Protein AF-H0EMG1-F1 (afdb_monomer_lite)

InterPro domains:
  IPR013255 Chromosome segregation protein Spc25, C-terminal [PF08234] (158-181)
  IPR045143 Kinetochore protein Spc25 [PTHR14281] (2-180)

Radius of gyration: 71.45 Å; chains: 1; bounding box: 128×55×202 Å

Sequence (183 aa):
MADTLPSINFGFDELRDRMAKFTMKFDTFIEQGRKRVLEERNQFRMNVAELKEDQRMKKKDIEIMSSKTDSHQQTLAKEAAETHEIQTMIATLSAQRDSHLSTKEDLKQKIKDTQRQIDARLAAQKAHAQYIEAQTKFNIPELDFYESTLCLTIEGAGQADRLKFTYTHIDDRDWTREARISP

Foldseek 3Di:
DDDDDPPPPVCVVVVVVVVVVVVVVVVVVVVVVVVVVVVVVVVVVVVVVVVVVVVVVVVVVVVVVVVVVVVVVVVVVVVVVVVVVVVVVVVVVVVVVVVVVVVVVVVVVVVVVVVVVVVVVVVVVVVVVVVVVVVCVPVVVVQVVCCVVQVWDWDDPPDPPWIKIWHACPDPVDRGDIDIDTD

Structure (mmCIF, N/CA/C/O backbone):
data_AF-H0EMG1-F1
#
_entry.id   AF-H0EMG1-F1
#
loop_
_atom_site.group_PDB
_atom_site.id
_atom_site.type_symbol
_atom_site.label_atom_id
_atom_site.label_alt_id
_atom_site.label_comp_id
_atom_site.label_asym_id
_atom_site.label_entity_id
_atom_site.label_seq_id
_atom_site.pdbx_PDB_ins_code
_atom_site.Cartn_x
_atom_site.Cartn_y
_atom_site.Cartn_z
_atom_site.occupancy
_atom_site.B_iso_or_equiv
_atom_site.auth_seq_id
_atom_site.auth_comp_id
_atom_site.auth_asym_id
_atom_site.auth_atom_id
_atom_site.pdbx_PDB_model_num
ATOM 1 N N . MET A 1 1 ? -73.136 -32.522 121.265 1.00 34.12 1 MET A N 1
ATOM 2 C CA . MET A 1 1 ? -72.680 -33.621 120.390 1.00 34.12 1 MET A CA 1
ATOM 3 C C . MET A 1 1 ? -72.554 -33.077 118.981 1.00 34.12 1 MET A C 1
ATOM 5 O O . MET A 1 1 ? -73.211 -32.092 118.681 1.00 34.12 1 MET A O 1
ATOM 9 N N . ALA A 1 2 ? -71.617 -33.651 118.234 1.00 45.09 2 ALA A N 1
ATOM 10 C CA . ALA A 1 2 ? -71.046 -33.189 116.976 1.00 45.09 2 ALA A CA 1
ATOM 11 C C . ALA A 1 2 ? -72.041 -32.658 115.933 1.00 45.09 2 ALA A C 1
ATOM 13 O O . ALA A 1 2 ? -73.080 -33.271 115.720 1.00 45.09 2 ALA A O 1
ATOM 14 N N . ASP A 1 3 ? -71.628 -31.612 115.213 1.00 38.09 3 ASP A N 1
ATOM 15 C CA . ASP A 1 3 ? -71.803 -31.608 113.761 1.00 38.09 3 ASP A CA 1
ATOM 16 C C . ASP A 1 3 ? -70.636 -30.853 113.106 1.00 38.09 3 ASP A C 1
ATOM 18 O O . ASP A 1 3 ? -70.567 -29.624 113.058 1.00 38.09 3 ASP A O 1
ATOM 22 N N . THR A 1 4 ? -69.620 -31.620 112.716 1.00 48.25 4 THR A N 1
ATOM 23 C CA . THR A 1 4 ? -68.489 -31.161 111.913 1.00 48.25 4 THR A CA 1
ATOM 24 C C . THR A 1 4 ? -68.979 -30.991 110.483 1.00 48.25 4 THR A C 1
ATOM 26 O O . THR A 1 4 ? -69.041 -31.962 109.728 1.00 48.25 4 THR A O 1
ATOM 29 N N . LEU A 1 5 ? -69.330 -29.758 110.116 1.00 41.72 5 LEU A N 1
ATOM 30 C CA . LEU A 1 5 ? -69.564 -29.393 108.723 1.00 41.72 5 LEU A CA 1
ATOM 31 C C . LEU A 1 5 ? -68.332 -29.786 107.884 1.00 41.72 5 LEU A C 1
ATOM 33 O O . LEU A 1 5 ? -67.211 -29.433 108.268 1.00 41.72 5 LEU A O 1
ATOM 37 N N . PRO A 1 6 ? -68.501 -30.499 106.754 1.00 46.56 6 PRO A N 1
ATOM 38 C CA . PRO A 1 6 ? -67.392 -30.824 105.871 1.00 46.56 6 PRO A CA 1
ATOM 39 C C . PRO A 1 6 ? -66.803 -29.516 105.342 1.00 46.56 6 PRO A C 1
ATOM 41 O O . PRO A 1 6 ? -67.482 -28.772 104.630 1.00 46.56 6 PRO A O 1
ATOM 44 N N . SER A 1 7 ? -65.547 -29.215 105.675 1.00 47.12 7 SER A N 1
ATOM 45 C CA . SER A 1 7 ? -64.818 -28.160 104.982 1.00 47.12 7 SER A CA 1
ATOM 46 C C . SER A 1 7 ? -64.555 -28.654 103.563 1.00 47.12 7 SER A C 1
ATOM 48 O O . SER A 1 7 ? -63.603 -29.379 103.279 1.00 47.12 7 SER A O 1
ATOM 50 N N . ILE A 1 8 ? -65.453 -28.301 102.647 1.00 50.25 8 ILE A N 1
ATOM 51 C CA . ILE A 1 8 ? -65.193 -28.439 101.221 1.00 50.25 8 ILE A CA 1
ATOM 52 C C . ILE A 1 8 ? -64.040 -27.481 100.929 1.00 50.25 8 ILE A C 1
ATOM 54 O O . ILE A 1 8 ? -64.218 -26.271 100.791 1.00 50.25 8 ILE A O 1
ATOM 58 N N . ASN A 1 9 ? -62.828 -28.027 100.914 1.00 53.72 9 ASN A N 1
ATOM 59 C CA . ASN A 1 9 ? -61.644 -27.331 100.461 1.00 53.72 9 ASN A CA 1
ATOM 60 C C . ASN A 1 9 ? -61.802 -27.144 98.950 1.00 53.72 9 ASN A C 1
ATOM 62 O O . ASN A 1 9 ? -61.473 -28.029 98.166 1.00 53.72 9 ASN A O 1
ATOM 66 N N . PHE A 1 10 ? -62.374 -26.010 98.543 1.00 54.03 10 PHE A N 1
ATOM 67 C CA . PHE A 1 10 ? -62.669 -25.690 97.144 1.00 54.03 10 PHE A CA 1
ATOM 68 C C . PHE A 1 10 ? -61.417 -25.534 96.259 1.00 54.03 10 PHE A C 1
ATOM 70 O O . PHE A 1 10 ? -61.527 -25.055 95.134 1.00 54.03 10 PHE A O 1
ATOM 77 N N . GLY A 1 11 ? -60.220 -25.889 96.742 1.00 59.44 11 GLY A N 1
ATOM 78 C CA . GLY A 1 11 ? -58.983 -25.759 95.977 1.00 59.44 11 GLY A CA 1
ATOM 79 C C . GLY A 1 11 ? -58.760 -24.329 95.483 1.00 59.44 11 GLY A C 1
ATOM 80 O O . GLY A 1 11 ? -58.097 -24.133 94.472 1.00 59.44 11 GLY A O 1
ATOM 81 N N . PHE A 1 12 ? -59.341 -23.324 96.152 1.00 61.03 12 PHE A N 1
ATOM 82 C CA . PHE A 1 12 ? -59.272 -21.923 95.731 1.00 61.03 12 PHE A CA 1
ATOM 83 C C . PHE A 1 12 ? -57.831 -21.416 95.750 1.00 61.03 12 PHE A C 1
ATOM 85 O O . PHE A 1 12 ? -57.457 -20.649 94.871 1.00 61.03 12 PHE A O 1
ATOM 92 N N . ASP A 1 13 ? -57.009 -21.899 96.685 1.00 67.19 13 ASP A N 1
ATOM 93 C CA . ASP A 1 13 ? -55.573 -21.621 96.700 1.00 67.19 13 ASP A CA 1
ATOM 94 C C . ASP A 1 13 ? -54.831 -22.326 95.558 1.00 67.19 13 ASP A C 1
ATOM 96 O O . ASP A 1 13 ? -53.983 -21.705 94.927 1.00 67.19 13 ASP A O 1
ATOM 100 N N . GLU A 1 14 ? -55.190 -23.563 95.195 1.00 72.19 14 GLU A N 1
ATOM 101 C CA . GLU A 1 14 ? -54.619 -24.230 94.013 1.00 72.19 14 GLU A CA 1
ATOM 102 C C . GLU A 1 14 ? -55.043 -23.554 92.704 1.00 72.19 14 GLU A C 1
ATOM 104 O O . GLU A 1 14 ? -54.231 -23.402 91.792 1.00 72.19 14 GLU A O 1
ATOM 109 N N . LEU A 1 15 ? -56.300 -23.119 92.593 1.00 76.44 15 LEU A N 1
ATOM 110 C CA . LEU A 1 15 ? -56.809 -22.3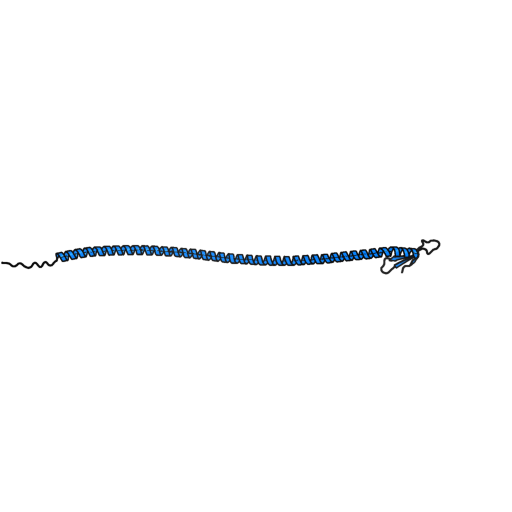86 91.437 1.00 76.44 15 LEU A CA 1
ATOM 111 C C . LEU A 1 15 ? -56.157 -21.006 91.343 1.00 76.44 15 LEU A C 1
ATOM 113 O O . LEU A 1 15 ? -55.752 -20.599 90.257 1.00 76.44 15 LEU A O 1
ATOM 117 N N . ARG A 1 16 ? -56.006 -20.306 92.469 1.00 77.94 16 ARG A N 1
ATOM 118 C CA . ARG A 1 16 ? -55.337 -19.005 92.550 1.00 77.94 16 ARG A CA 1
ATOM 119 C C . ARG A 1 16 ? -53.851 -19.117 92.228 1.00 77.94 16 ARG A C 1
ATOM 121 O O . ARG A 1 16 ? -53.342 -18.284 91.486 1.00 77.94 16 ARG A O 1
ATOM 128 N N . ASP A 1 17 ? -53.171 -20.150 92.712 1.00 80.75 17 ASP A N 1
ATOM 129 C CA . ASP A 1 17 ? -51.762 -20.409 92.411 1.00 80.75 17 ASP A CA 1
ATOM 130 C C . ASP A 1 17 ? -51.574 -20.820 90.939 1.00 80.75 17 ASP A C 1
ATOM 132 O O . ASP A 1 17 ? -50.660 -20.361 90.252 1.00 80.75 17 ASP A O 1
ATOM 136 N N . ARG A 1 18 ? -52.505 -21.605 90.383 1.00 80.88 18 ARG A N 1
ATOM 137 C CA . ARG A 1 18 ? -52.523 -21.966 88.958 1.00 80.88 18 ARG A CA 1
ATOM 138 C C . ARG A 1 18 ? -52.844 -20.759 88.064 1.00 80.88 18 ARG A C 1
ATOM 140 O O . ARG A 1 18 ? -52.227 -20.629 87.009 1.00 80.88 18 ARG A O 1
ATOM 147 N N . MET A 1 19 ? -53.719 -19.850 88.496 1.00 79.00 19 MET A N 1
ATOM 148 C CA . MET A 1 19 ? -53.985 -18.569 87.828 1.00 79.00 19 MET A CA 1
ATOM 149 C C . MET A 1 19 ? -52.784 -17.627 87.907 1.00 79.00 19 MET A C 1
ATOM 151 O O . MET A 1 19 ? -52.387 -17.095 86.882 1.00 79.00 19 MET A O 1
ATOM 155 N N . ALA A 1 20 ? -52.130 -1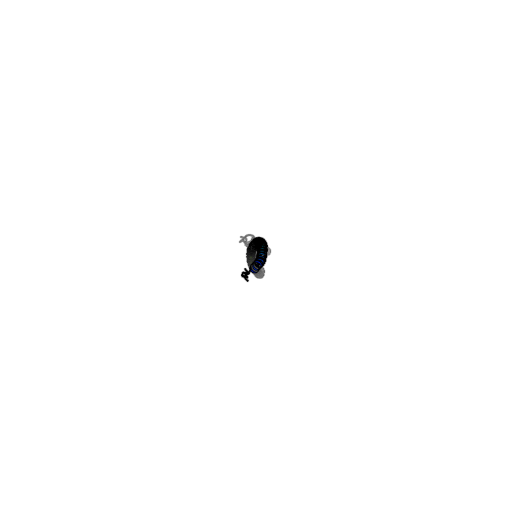7.488 89.061 1.00 82.12 20 ALA A N 1
ATOM 156 C CA . ALA A 1 20 ? -50.919 -16.676 89.194 1.00 82.12 20 ALA A CA 1
ATOM 157 C C . ALA A 1 20 ? -49.773 -17.203 88.310 1.00 82.12 20 ALA A C 1
ATOM 159 O O . ALA A 1 20 ? -49.106 -16.434 87.614 1.00 82.12 20 ALA A O 1
ATOM 160 N N . LYS A 1 21 ? -49.582 -18.529 88.267 1.00 84.50 21 LYS A N 1
ATOM 161 C CA . LYS A 1 21 ? -48.619 -19.190 87.372 1.00 84.50 21 LYS A CA 1
ATOM 162 C C . LYS A 1 21 ? -48.985 -19.024 85.898 1.00 84.50 21 LYS A C 1
ATOM 164 O O . LYS A 1 21 ? -48.085 -18.877 85.073 1.00 84.50 21 LYS A O 1
ATOM 169 N N . PHE A 1 22 ? -50.273 -19.060 85.556 1.00 86.38 22 PHE A N 1
ATOM 170 C CA . PHE A 1 22 ? -50.742 -18.807 84.197 1.00 86.38 22 PHE A CA 1
ATOM 171 C C . PHE A 1 22 ? -50.497 -17.354 83.792 1.00 86.38 22 PHE A C 1
ATOM 173 O O . PHE A 1 22 ? -49.895 -17.141 82.748 1.00 86.38 22 PHE A O 1
ATOM 180 N N . THR A 1 23 ? -50.857 -16.379 84.630 1.00 85.31 23 THR A N 1
ATOM 181 C CA . THR A 1 23 ? -50.623 -14.952 84.374 1.00 85.31 23 THR A CA 1
ATOM 182 C C . THR A 1 23 ? -49.139 -14.662 84.180 1.00 85.31 23 THR A C 1
ATOM 184 O O . THR A 1 23 ? -48.778 -14.094 83.160 1.00 85.31 23 THR A O 1
ATOM 187 N N . MET A 1 24 ? -48.251 -15.167 85.048 1.00 88.25 24 MET A N 1
ATOM 188 C CA . MET A 1 24 ? -46.802 -15.010 84.847 1.00 88.25 24 MET A CA 1
ATOM 189 C C . MET A 1 24 ? -46.315 -15.612 83.526 1.00 88.25 24 MET A C 1
ATOM 191 O O . MET A 1 24 ? -45.534 -14.988 82.809 1.00 88.25 24 MET A O 1
ATOM 195 N N . LYS A 1 25 ? -46.749 -16.833 83.185 1.00 85.94 25 LYS A N 1
ATOM 196 C CA . LYS A 1 25 ? -46.364 -17.473 81.917 1.00 85.94 25 LYS A CA 1
ATOM 197 C C . LYS A 1 25 ? -46.923 -16.723 80.711 1.00 85.94 25 LYS A C 1
ATOM 199 O O . LYS A 1 25 ? -46.242 -16.638 79.694 1.00 85.94 25 LYS A O 1
ATOM 204 N N . PHE A 1 26 ? -48.136 -16.194 80.825 1.00 89.50 26 PHE A N 1
ATOM 205 C CA . PHE A 1 26 ? -48.794 -15.424 79.783 1.00 89.50 26 PHE A CA 1
ATOM 206 C C . PHE A 1 26 ? -48.093 -14.081 79.577 1.00 89.50 26 PHE A C 1
ATOM 208 O O . PHE A 1 26 ? -47.731 -13.767 78.450 1.00 89.50 26 PHE A O 1
ATOM 215 N N . ASP A 1 27 ? -47.782 -13.353 80.648 1.00 88.88 27 ASP A N 1
ATOM 216 C CA . ASP A 1 27 ? -47.020 -12.104 80.588 1.00 88.88 27 ASP A CA 1
ATOM 217 C C . ASP A 1 27 ? -45.630 -12.336 79.986 1.00 88.88 27 ASP A C 1
ATOM 219 O O . ASP A 1 27 ? -45.232 -11.633 79.060 1.00 88.88 27 ASP A O 1
ATOM 223 N N . THR A 1 28 ? -44.940 -13.404 80.403 1.00 90.44 28 THR A N 1
ATOM 224 C CA . THR A 1 28 ? -43.640 -13.792 79.826 1.00 90.44 28 THR A CA 1
ATOM 225 C C . THR A 1 28 ? -43.761 -14.119 78.333 1.00 90.44 28 THR A C 1
ATOM 227 O O . THR A 1 28 ? -42.908 -13.734 77.536 1.00 90.44 28 THR A O 1
ATOM 230 N N . PHE A 1 29 ? -44.824 -14.818 77.927 1.00 91.56 29 PHE A N 1
ATOM 231 C CA . PHE A 1 29 ? -45.086 -15.145 76.525 1.00 91.56 29 PHE A CA 1
ATOM 232 C C . PHE A 1 29 ? -45.388 -13.895 75.690 1.00 91.56 29 PHE A C 1
ATOM 234 O O . PHE A 1 29 ? -44.860 -13.753 74.587 1.00 91.56 29 PHE A O 1
ATOM 241 N N . ILE A 1 30 ? -46.191 -12.965 76.212 1.00 92.00 30 ILE A N 1
ATOM 242 C CA . ILE A 1 30 ? -46.496 -11.690 75.554 1.00 92.00 30 ILE A CA 1
ATOM 243 C C . ILE A 1 30 ? -45.234 -10.836 75.429 1.00 92.00 30 ILE A C 1
ATOM 245 O O . ILE A 1 30 ? -45.003 -10.230 74.383 1.00 92.00 30 ILE A O 1
ATOM 249 N N . GLU A 1 31 ? -44.384 -10.817 76.451 1.00 91.12 31 GLU A N 1
ATOM 250 C CA . GLU A 1 31 ? -43.134 -10.062 76.445 1.00 91.12 31 GLU A CA 1
ATOM 251 C C . GLU A 1 31 ? -42.121 -10.645 75.446 1.00 91.12 31 GLU A C 1
ATOM 253 O O . GLU A 1 31 ? -41.545 -9.908 74.640 1.00 91.12 31 GLU A O 1
ATOM 258 N N . GLN A 1 32 ? -41.986 -11.974 75.395 1.00 91.06 32 GLN A N 1
ATOM 259 C CA . GLN A 1 32 ? -41.190 -12.671 74.378 1.00 91.06 32 GLN A CA 1
ATOM 260 C C . GLN A 1 32 ? -41.745 -12.463 72.965 1.00 91.06 32 GLN A C 1
ATOM 262 O O . GLN A 1 32 ? -40.979 -12.191 72.040 1.00 91.06 32 GLN A O 1
ATOM 267 N N . GLY A 1 33 ? -43.066 -12.543 72.790 1.00 91.75 33 GLY A N 1
ATOM 268 C CA . GLY A 1 33 ? -43.733 -12.295 71.514 1.00 91.75 33 GLY A CA 1
ATOM 269 C C . GLY A 1 33 ? -43.518 -10.863 71.032 1.00 91.75 33 GLY A C 1
ATOM 270 O O . GLY A 1 33 ? -43.139 -10.642 69.884 1.00 91.75 33 GLY A O 1
ATOM 271 N N . ARG A 1 34 ? -43.661 -9.879 71.925 1.00 91.75 34 ARG A N 1
ATOM 272 C CA . ARG A 1 34 ? -43.415 -8.465 71.625 1.00 91.75 34 ARG A CA 1
ATOM 273 C C . ARG A 1 34 ? -41.955 -8.212 71.257 1.00 91.75 34 ARG A C 1
ATOM 275 O O . ARG A 1 34 ? -41.700 -7.472 70.308 1.00 91.75 34 ARG A O 1
ATOM 282 N N . LYS A 1 35 ? -41.011 -8.833 71.970 1.00 93.38 35 LYS A N 1
ATOM 283 C CA . LYS A 1 35 ? -39.579 -8.741 71.665 1.00 93.38 35 LYS A CA 1
ATOM 284 C C . LYS A 1 35 ? -39.259 -9.344 70.295 1.00 93.38 35 LYS A C 1
ATOM 286 O O . LYS A 1 35 ? -38.648 -8.660 69.480 1.00 93.38 35 LYS A O 1
ATOM 291 N N . ARG A 1 36 ? -39.757 -10.550 70.002 1.00 93.06 36 ARG A N 1
ATOM 292 C CA . ARG A 1 36 ? -39.583 -11.213 68.699 1.00 93.06 36 ARG A CA 1
ATOM 293 C C . ARG A 1 36 ? -40.150 -10.372 67.553 1.00 93.06 36 ARG A C 1
ATOM 295 O O . ARG A 1 36 ? -39.450 -10.131 66.580 1.00 93.06 36 ARG A O 1
ATOM 302 N N . VAL A 1 37 ? -41.373 -9.855 67.688 1.00 93.50 37 VAL A N 1
ATOM 303 C CA . VAL A 1 37 ? -41.991 -9.003 66.654 1.00 93.50 37 VAL A CA 1
ATOM 304 C C . VAL A 1 37 ? -41.186 -7.719 66.432 1.00 93.50 37 VAL A C 1
ATOM 306 O O . VAL A 1 37 ? -41.040 -7.265 65.298 1.00 93.50 37 VAL A O 1
ATOM 309 N N . LEU A 1 38 ? -40.646 -7.113 67.494 1.00 93.69 38 LEU A N 1
ATOM 310 C CA . LEU A 1 38 ? -39.812 -5.918 67.370 1.00 93.69 38 LEU A CA 1
ATOM 311 C C . LEU A 1 38 ? -38.486 -6.222 66.651 1.00 93.69 38 LEU A C 1
ATOM 313 O O . LEU A 1 38 ? -38.071 -5.448 65.787 1.00 93.69 38 LEU A O 1
ATOM 317 N N . GLU A 1 39 ? -37.842 -7.339 66.995 1.00 93.50 39 GLU A N 1
ATOM 318 C CA . GLU A 1 39 ? -36.605 -7.816 66.369 1.00 93.50 39 GLU A CA 1
ATOM 319 C C . GLU A 1 39 ? -36.817 -8.133 64.885 1.00 93.50 39 GLU A C 1
ATOM 321 O O . GLU A 1 39 ? -36.090 -7.604 64.045 1.00 93.50 39 GLU A O 1
ATOM 326 N N . GLU A 1 40 ? -37.864 -8.888 64.544 1.00 94.00 40 GLU A N 1
ATOM 327 C CA . GLU A 1 40 ? -38.239 -9.201 63.159 1.00 94.00 40 GLU A CA 1
ATOM 328 C C . GLU A 1 40 ? -38.552 -7.929 62.362 1.00 94.00 40 GLU A C 1
ATOM 330 O O . GLU A 1 40 ? -38.093 -7.768 61.231 1.00 94.00 40 GLU A O 1
ATOM 335 N N . ARG A 1 41 ? -39.272 -6.966 62.956 1.00 94.25 41 ARG A N 1
ATOM 336 C CA . ARG A 1 41 ? -39.556 -5.683 62.296 1.00 94.25 41 ARG A CA 1
ATOM 337 C C . ARG A 1 41 ? -38.282 -4.880 62.042 1.00 94.25 41 ARG A C 1
ATOM 339 O O . ARG A 1 41 ? -38.179 -4.215 61.010 1.00 94.25 41 ARG A O 1
ATOM 346 N N . ASN A 1 42 ? -37.336 -4.890 62.978 1.00 93.75 42 ASN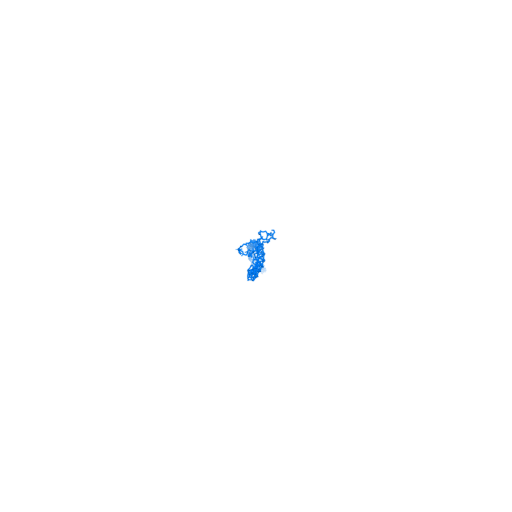 A N 1
ATOM 347 C CA . ASN A 1 42 ? -36.061 -4.197 62.814 1.00 93.75 42 ASN A CA 1
ATOM 348 C C . ASN A 1 42 ? -35.183 -4.877 61.758 1.00 93.75 42 ASN A C 1
ATOM 350 O O . ASN A 1 42 ? -34.663 -4.179 60.890 1.00 93.75 42 ASN A O 1
ATOM 354 N N . GLN A 1 43 ? -35.093 -6.210 61.769 1.00 94.56 43 GLN A N 1
ATOM 355 C CA . GLN A 1 43 ? -34.399 -6.977 60.731 1.00 94.56 43 GLN A CA 1
ATOM 356 C C . GLN A 1 43 ? -35.013 -6.733 59.354 1.00 94.56 43 GLN A C 1
ATOM 358 O O . GLN A 1 43 ? -34.297 -6.423 58.410 1.00 94.56 43 GLN A O 1
ATOM 363 N N . PHE A 1 44 ? -36.341 -6.766 59.238 1.00 95.50 44 PHE A N 1
ATOM 364 C CA . PHE A 1 44 ? -37.017 -6.473 57.979 1.00 95.50 44 PHE A CA 1
ATOM 365 C C . PHE A 1 44 ? -36.697 -5.061 57.473 1.00 95.50 44 PHE A C 1
ATOM 367 O O . PHE A 1 44 ? -36.391 -4.876 56.297 1.00 95.50 44 PHE A O 1
ATOM 374 N N . ARG A 1 45 ? -36.717 -4.053 58.355 1.00 94.25 45 ARG A N 1
ATOM 375 C CA . ARG A 1 45 ? -36.347 -2.678 57.984 1.00 94.25 45 ARG A CA 1
ATOM 376 C C . ARG A 1 45 ? -34.899 -2.572 57.509 1.00 94.25 45 ARG A C 1
ATOM 378 O O . ARG A 1 45 ? -34.664 -1.871 56.528 1.00 94.25 45 ARG A O 1
ATOM 385 N N . MET A 1 46 ? -33.963 -3.250 58.175 1.00 95.06 46 MET A N 1
ATOM 386 C CA . MET A 1 46 ? -32.561 -3.299 57.749 1.00 95.06 46 MET A CA 1
ATOM 387 C C . MET A 1 46 ? -32.415 -3.974 56.384 1.00 95.06 46 MET A C 1
ATOM 389 O O . MET A 1 46 ? -31.881 -3.353 55.472 1.00 95.06 46 MET A O 1
ATOM 393 N N . ASN A 1 47 ? -32.992 -5.162 56.204 1.00 96.12 47 ASN A N 1
ATOM 394 C CA . ASN A 1 47 ? -32.912 -5.910 54.948 1.00 96.12 47 ASN A CA 1
ATOM 395 C C . ASN A 1 47 ? -33.521 -5.128 53.774 1.00 96.12 47 ASN A C 1
ATOM 397 O O . ASN A 1 47 ? -32.988 -5.138 52.671 1.00 96.12 47 ASN A O 1
ATOM 401 N N . VAL A 1 48 ? -34.632 -4.414 53.994 1.00 96.81 48 VAL A N 1
ATOM 402 C CA . VAL A 1 48 ? -35.238 -3.561 52.957 1.00 96.81 48 VAL A CA 1
ATOM 403 C C . VAL A 1 48 ? -34.342 -2.369 52.615 1.00 96.81 48 VAL A C 1
ATOM 405 O O . VAL A 1 48 ? -34.293 -1.968 51.453 1.00 96.81 48 VAL A O 1
ATOM 408 N N . ALA A 1 49 ? -33.661 -1.775 53.597 1.00 95.88 49 ALA A N 1
ATOM 409 C CA . ALA A 1 49 ? -32.729 -0.677 53.351 1.00 95.88 49 ALA A CA 1
ATOM 410 C C . ALA A 1 49 ? -31.492 -1.154 52.573 1.00 95.88 49 ALA A C 1
ATOM 412 O O . ALA A 1 49 ? -31.116 -0.513 51.595 1.00 95.88 49 ALA A O 1
ATOM 413 N N . GLU A 1 50 ? -30.929 -2.299 52.956 1.00 96.19 50 GLU A N 1
ATOM 414 C CA . GLU A 1 50 ? -29.809 -2.944 52.266 1.00 96.19 50 GLU A CA 1
ATOM 415 C C . GLU A 1 50 ? -30.185 -3.310 50.827 1.00 96.19 50 GLU A C 1
ATOM 417 O O . GLU A 1 50 ? -29.520 -2.878 49.891 1.00 96.19 50 GLU A O 1
ATOM 422 N N . LEU A 1 51 ? -31.329 -3.973 50.623 1.00 96.94 51 LEU A N 1
ATOM 423 C CA . LEU A 1 51 ? -31.807 -4.345 49.289 1.00 96.94 51 LEU A CA 1
ATOM 424 C C . LEU A 1 51 ? -32.011 -3.124 48.378 1.00 96.94 51 LEU A C 1
ATOM 426 O O . LEU A 1 51 ? -31.729 -3.184 47.181 1.00 96.94 51 LEU A O 1
ATOM 430 N N . LYS A 1 52 ? -32.507 -2.009 48.928 1.00 96.44 52 LYS A N 1
ATOM 431 C CA . LYS A 1 52 ? -32.664 -0.756 48.175 1.00 96.44 52 LYS A CA 1
ATOM 432 C C . LYS A 1 52 ? -31.320 -0.154 47.782 1.00 96.44 52 LYS A C 1
ATOM 434 O O . LYS A 1 52 ? -31.203 0.352 46.665 1.00 96.44 52 LYS A O 1
ATOM 439 N N . GLU A 1 53 ? -30.330 -0.192 48.669 1.00 96.50 53 GLU A N 1
ATOM 440 C CA . GLU A 1 53 ? -28.994 0.309 48.349 1.00 96.50 53 GLU A CA 1
ATOM 441 C C . GLU A 1 53 ? -28.301 -0.589 47.319 1.00 96.50 53 GLU A C 1
ATOM 443 O O . GLU A 1 53 ? -27.787 -0.077 46.326 1.00 96.50 53 GLU A O 1
ATOM 448 N N . ASP A 1 54 ? -28.409 -1.910 47.458 1.00 97.12 54 ASP A N 1
ATOM 449 C CA . ASP A 1 54 ? -27.931 -2.886 46.475 1.00 97.12 54 ASP A CA 1
ATOM 450 C C . ASP A 1 54 ? -28.554 -2.663 45.097 1.00 97.12 54 ASP A C 1
ATOM 452 O O . ASP A 1 54 ? -27.864 -2.668 44.076 1.00 97.12 54 ASP A O 1
ATOM 456 N N . GLN A 1 55 ? -29.869 -2.435 45.044 1.00 96.81 55 GLN A N 1
ATOM 457 C CA . GLN A 1 55 ? -30.558 -2.124 43.795 1.00 96.81 55 GLN A CA 1
ATOM 458 C C . GLN A 1 55 ? -30.040 -0.812 43.189 1.00 96.81 55 GLN A C 1
ATOM 460 O O . GLN A 1 55 ? -29.847 -0.727 41.973 1.00 96.81 55 GLN A O 1
ATOM 465 N N . ARG A 1 56 ? -29.792 0.208 44.020 1.00 97.06 56 ARG A N 1
ATOM 466 C CA . ARG A 1 56 ? -29.238 1.492 43.576 1.00 97.06 56 ARG A CA 1
ATOM 467 C C . ARG A 1 56 ? -27.828 1.329 43.012 1.00 97.06 56 ARG A C 1
ATOM 469 O O . ARG A 1 56 ? -27.537 1.920 41.974 1.00 97.06 56 ARG A O 1
ATOM 476 N N . MET A 1 57 ? -26.975 0.542 43.666 1.00 96.88 57 MET A N 1
ATOM 477 C CA . MET A 1 57 ? -25.614 0.265 43.200 1.00 96.88 57 MET A CA 1
ATOM 478 C C . MET A 1 57 ? -25.628 -0.512 41.888 1.00 96.88 57 MET A C 1
ATOM 480 O O . MET A 1 57 ? -25.068 -0.037 40.904 1.00 96.88 57 MET A O 1
ATOM 484 N N . LYS A 1 58 ? -26.389 -1.608 41.811 1.00 97.69 58 LYS A N 1
ATOM 485 C CA . LYS A 1 58 ? -26.521 -2.398 40.576 1.00 97.69 58 LYS A CA 1
ATOM 486 C C . LYS A 1 58 ? -27.031 -1.569 39.401 1.00 97.69 58 LYS A C 1
ATOM 488 O O . LYS A 1 58 ? -26.563 -1.746 38.283 1.00 97.69 58 LYS A O 1
ATOM 493 N N . LYS A 1 59 ? -27.965 -0.640 39.634 1.00 97.62 59 LYS A N 1
ATOM 494 C CA . LYS A 1 59 ? -28.444 0.263 38.579 1.00 97.62 59 LYS A CA 1
ATOM 495 C C . LYS A 1 59 ? -27.327 1.173 38.055 1.00 97.62 59 LYS A C 1
ATOM 497 O O . LYS A 1 59 ? -27.192 1.307 36.843 1.00 97.62 59 LYS A O 1
ATOM 502 N N . LYS A 1 60 ? -26.511 1.749 38.944 1.00 97.44 60 LYS A N 1
ATOM 503 C CA . LYS A 1 60 ? -25.347 2.551 38.537 1.00 97.44 60 LYS A CA 1
ATOM 504 C C . LYS A 1 60 ? -24.324 1.718 37.773 1.00 97.44 60 LYS A C 1
ATOM 506 O O . LYS A 1 60 ? -23.803 2.184 36.767 1.00 97.44 60 LYS A O 1
ATOM 511 N N . ASP A 1 61 ? -24.068 0.489 38.209 1.00 97.50 61 ASP A N 1
ATOM 512 C CA . ASP A 1 61 ? -23.138 -0.403 37.516 1.00 97.50 61 ASP A CA 1
ATOM 513 C C . ASP A 1 61 ? -23.629 -0.732 36.104 1.00 97.50 61 ASP A C 1
ATOM 515 O O . ASP A 1 61 ? -22.847 -0.687 35.158 1.00 97.50 61 ASP A O 1
ATOM 519 N N . ILE A 1 62 ? -24.932 -0.983 35.935 1.00 97.75 62 ILE A N 1
ATOM 520 C CA . ILE A 1 62 ? -25.545 -1.178 34.614 1.00 97.75 62 ILE A CA 1
ATOM 521 C C . ILE A 1 62 ? -25.358 0.065 33.738 1.00 97.75 62 ILE A C 1
ATOM 523 O O . ILE A 1 62 ? -24.962 -0.066 32.583 1.00 97.75 62 ILE A O 1
ATOM 527 N N . GLU A 1 63 ? -25.592 1.266 34.270 1.00 97.69 63 GLU A N 1
ATOM 528 C CA . GLU A 1 63 ? -25.398 2.522 33.530 1.00 97.69 63 GLU A CA 1
ATOM 529 C C . GLU A 1 63 ? -23.931 2.715 33.108 1.00 97.69 63 GLU A C 1
ATOM 531 O O . GLU A 1 63 ? -23.652 3.039 31.952 1.00 97.69 63 GLU A O 1
ATOM 536 N N . ILE A 1 64 ? -22.981 2.440 34.006 1.00 97.81 64 ILE A N 1
ATOM 537 C CA . ILE A 1 64 ? -21.543 2.501 33.708 1.00 97.81 64 ILE A CA 1
ATOM 538 C C . ILE A 1 64 ? -21.174 1.482 32.628 1.00 97.81 64 ILE A C 1
ATOM 540 O O . ILE A 1 64 ? -20.432 1.803 31.699 1.00 97.81 64 ILE A O 1
ATOM 544 N N . MET A 1 65 ? -21.676 0.252 32.732 1.00 98.00 65 MET A N 1
ATOM 545 C CA . MET A 1 65 ? -21.391 -0.800 31.758 1.00 98.00 65 MET A CA 1
ATOM 546 C C . MET A 1 65 ? -22.021 -0.509 30.396 1.00 98.00 65 MET A C 1
ATOM 548 O O . MET A 1 65 ? -21.376 -0.761 29.380 1.00 98.00 65 MET A O 1
ATOM 552 N N . SER A 1 66 ? -23.218 0.080 30.359 1.00 97.94 66 SER A N 1
ATOM 553 C CA . SER A 1 66 ? -23.838 0.571 29.124 1.00 97.94 66 SER A CA 1
ATOM 554 C C . SER A 1 66 ? -22.954 1.628 28.470 1.00 97.94 66 SER A C 1
ATOM 556 O O . SER A 1 66 ? -22.532 1.450 27.334 1.00 97.94 66 SER A O 1
ATOM 558 N N . SER A 1 67 ? -22.561 2.662 29.218 1.00 98.19 67 SER A N 1
ATOM 559 C CA . SER A 1 67 ? -21.707 3.737 28.700 1.00 98.19 67 SER A CA 1
ATOM 560 C C . SER A 1 67 ? -20.352 3.227 28.188 1.00 98.19 67 SER A C 1
ATOM 562 O O . SER A 1 67 ? -19.867 3.675 27.145 1.00 98.19 67 SER A O 1
ATOM 564 N N . LYS A 1 68 ? -19.745 2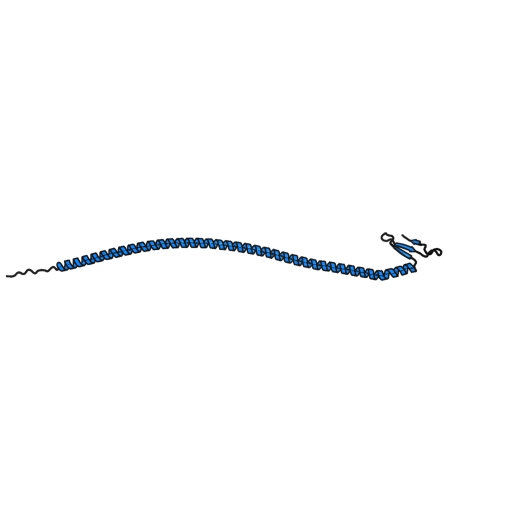.254 28.880 1.00 98.38 68 LYS A N 1
ATOM 565 C CA . LYS A 1 68 ? -18.513 1.592 28.420 1.00 98.38 68 LYS A CA 1
ATOM 566 C C . LYS A 1 68 ? -18.733 0.794 27.139 1.00 98.38 68 LYS A C 1
ATOM 568 O O . LYS A 1 68 ? -17.874 0.829 26.264 1.00 98.38 68 LYS A O 1
ATOM 573 N N . THR A 1 69 ? -19.859 0.093 27.033 1.00 98.12 69 THR A N 1
ATOM 574 C CA . THR A 1 69 ? -20.221 -0.681 25.838 1.00 98.12 69 THR A CA 1
ATOM 575 C C . THR A 1 69 ? -20.404 0.244 24.641 1.00 98.12 69 THR A C 1
ATOM 577 O O . THR A 1 69 ? -19.792 0.008 23.604 1.00 98.12 69 THR A O 1
ATOM 580 N N . ASP A 1 70 ? -21.138 1.344 24.813 1.00 98.06 70 ASP A N 1
ATOM 581 C CA . ASP A 1 70 ? -21.359 2.344 23.765 1.00 98.06 70 ASP A CA 1
ATOM 582 C C . ASP A 1 70 ? -20.035 2.964 23.297 1.00 98.06 70 ASP A C 1
ATOM 584 O O . ASP A 1 70 ? -19.759 3.040 22.098 1.00 98.06 70 ASP A O 1
ATOM 588 N N . SER A 1 71 ? -19.168 3.334 24.246 1.00 98.00 71 SER A N 1
ATOM 589 C CA . SER A 1 71 ? -17.836 3.875 23.946 1.00 98.00 71 SER A CA 1
ATOM 590 C C . SER A 1 71 ? -16.977 2.864 23.185 1.00 98.00 71 SER A C 1
ATOM 592 O O . SER A 1 71 ? -16.319 3.211 22.207 1.00 98.00 71 SER A O 1
ATOM 594 N N . HIS A 1 72 ? -16.992 1.597 23.603 1.00 98.25 72 HIS A N 1
ATOM 595 C CA . HIS A 1 72 ? -16.242 0.544 22.928 1.00 98.25 72 HIS A CA 1
ATOM 596 C C . HIS A 1 72 ? -16.765 0.295 21.511 1.00 98.25 72 HIS A C 1
ATOM 598 O O . HIS A 1 72 ? -15.976 0.162 20.578 1.00 98.25 72 HIS A O 1
ATOM 604 N N . GLN A 1 73 ? -18.085 0.299 21.329 1.00 98.06 73 GLN A N 1
ATOM 605 C CA . GLN A 1 73 ? -18.703 0.125 20.023 1.00 98.06 73 GLN A CA 1
ATOM 606 C C . GLN A 1 73 ? -18.377 1.286 19.076 1.00 98.06 73 GLN A C 1
ATOM 608 O O . GLN A 1 73 ? -18.117 1.056 17.894 1.00 98.06 73 GLN A O 1
ATOM 613 N N . GLN A 1 74 ? -18.306 2.515 19.593 1.00 98.06 74 GLN A N 1
ATOM 614 C CA . GLN A 1 74 ? -17.837 3.666 18.826 1.00 98.06 74 GLN A CA 1
ATOM 615 C C . GLN A 1 74 ? -16.366 3.515 18.410 1.00 98.06 74 GLN A C 1
ATOM 617 O O . GLN A 1 74 ? -16.031 3.790 17.257 1.00 98.06 74 GLN A O 1
ATOM 622 N N . THR A 1 75 ? -15.495 3.047 19.309 1.00 97.88 75 THR A N 1
ATOM 623 C CA . THR A 1 75 ? -14.085 2.782 18.984 1.00 97.88 75 THR A CA 1
ATOM 624 C C . THR A 1 75 ? -13.951 1.714 17.903 1.00 97.88 75 THR A C 1
ATOM 626 O O . THR A 1 75 ? -13.251 1.944 16.924 1.00 97.88 75 THR A O 1
ATOM 629 N N . LEU A 1 76 ? -14.681 0.598 18.011 1.00 98.38 76 LEU A N 1
ATOM 630 C CA . LEU A 1 76 ? -14.672 -0.457 16.992 1.00 98.38 76 LEU A CA 1
ATOM 631 C C . LEU A 1 76 ? -15.146 0.054 15.628 1.00 98.38 76 LEU A C 1
ATOM 633 O O . LEU A 1 76 ? -14.551 -0.274 14.605 1.00 98.38 76 LEU A O 1
ATOM 637 N N . ALA A 1 77 ? -16.197 0.879 15.600 1.00 97.62 77 ALA A N 1
ATOM 638 C CA . ALA A 1 77 ? -16.676 1.484 14.361 1.00 97.62 77 ALA A CA 1
ATOM 639 C C . ALA A 1 77 ? -15.624 2.418 13.738 1.00 97.62 77 ALA A C 1
ATOM 641 O O . ALA A 1 77 ? -15.434 2.407 12.521 1.00 97.62 77 ALA A O 1
ATOM 642 N N . LYS A 1 78 ? -14.911 3.191 14.567 1.00 98.12 78 LYS A N 1
ATOM 643 C CA . LYS A 1 78 ? -13.826 4.066 14.113 1.00 98.12 78 LYS A CA 1
ATOM 644 C C . LYS A 1 78 ? -12.648 3.263 13.560 1.00 98.12 78 LYS A C 1
ATOM 646 O O . LYS A 1 78 ? -12.186 3.553 12.465 1.00 98.12 78 LYS A O 1
ATOM 651 N N . GLU A 1 79 ? -12.210 2.225 14.266 1.00 98.06 79 GLU A N 1
ATOM 652 C CA . GLU A 1 79 ? -11.131 1.339 13.814 1.00 98.06 79 GLU A CA 1
ATOM 653 C C . GLU A 1 79 ? -11.502 0.608 12.513 1.00 98.06 79 GLU A C 1
ATOM 655 O O . GLU A 1 79 ? -10.682 0.488 11.603 1.00 98.06 79 GLU A O 1
ATOM 660 N N . ALA A 1 80 ? -12.754 0.166 12.369 1.00 97.69 80 ALA A N 1
ATOM 661 C CA . ALA A 1 80 ? -13.246 -0.433 11.129 1.00 97.69 80 ALA A CA 1
ATOM 662 C C . ALA A 1 80 ? -13.210 0.559 9.948 1.00 97.69 80 ALA A C 1
ATOM 664 O O . ALA A 1 80 ? -12.840 0.183 8.836 1.00 97.69 80 ALA A O 1
ATOM 665 N N . ALA A 1 81 ? -13.550 1.830 10.181 1.00 97.69 81 ALA A N 1
ATOM 666 C CA . ALA A 1 81 ? -13.445 2.870 9.160 1.00 97.69 81 ALA A CA 1
ATOM 667 C C . ALA A 1 81 ? -11.978 3.160 8.792 1.00 97.69 81 ALA A C 1
ATOM 669 O O . ALA A 1 81 ? -11.626 3.133 7.614 1.00 97.69 81 ALA A O 1
ATOM 670 N N . GLU A 1 82 ? -11.104 3.341 9.786 1.00 97.69 82 GLU A N 1
ATOM 671 C CA . GLU A 1 82 ? -9.671 3.595 9.577 1.00 97.69 82 GLU A CA 1
ATOM 672 C C . GLU A 1 82 ? -8.990 2.438 8.831 1.00 97.69 82 GLU A C 1
ATOM 674 O O . GLU A 1 82 ? -8.212 2.652 7.901 1.00 97.69 82 GLU A O 1
ATOM 679 N N . THR A 1 83 ? -9.309 1.190 9.182 1.00 97.75 83 THR A N 1
ATOM 680 C CA . THR A 1 83 ? -8.773 0.015 8.478 1.00 97.75 83 THR A CA 1
ATOM 681 C C . THR A 1 83 ? -9.245 -0.047 7.030 1.00 97.75 83 THR A C 1
ATOM 683 O O . THR A 1 83 ? -8.445 -0.374 6.151 1.00 97.75 83 THR A O 1
ATOM 686 N N . HIS A 1 84 ? -10.500 0.312 6.749 1.00 97.31 84 HIS A N 1
ATOM 687 C CA . HIS A 1 84 ? -11.001 0.395 5.380 1.00 97.31 84 HIS A CA 1
ATOM 688 C C . HIS A 1 84 ? -10.285 1.491 4.572 1.00 97.31 84 HIS A C 1
ATOM 690 O O . HIS A 1 84 ? -9.835 1.248 3.449 1.00 97.31 84 HIS A O 1
ATOM 696 N N . GLU A 1 85 ? -10.093 2.676 5.153 1.00 97.81 85 GLU A N 1
ATOM 697 C CA . GLU A 1 85 ? -9.337 3.769 4.531 1.00 97.81 85 GLU A CA 1
ATOM 698 C C . GLU A 1 85 ? -7.887 3.358 4.236 1.00 97.81 85 GLU A C 1
ATOM 700 O O . GLU A 1 85 ? -7.388 3.547 3.127 1.00 97.81 85 GLU A O 1
ATOM 705 N N . ILE A 1 86 ? -7.215 2.702 5.181 1.00 97.38 86 ILE A N 1
ATOM 706 C CA . ILE A 1 86 ? -5.854 2.191 4.975 1.00 97.38 86 ILE A CA 1
ATOM 707 C C . ILE A 1 86 ? -5.820 1.141 3.861 1.00 97.38 86 ILE A C 1
ATOM 709 O O . ILE A 1 86 ? -4.945 1.191 2.995 1.00 97.38 86 ILE A O 1
ATOM 713 N N . GLN A 1 87 ? -6.771 0.208 3.829 1.00 98.00 87 GLN A N 1
ATOM 714 C CA . GLN A 1 87 ? -6.837 -0.815 2.782 1.00 98.00 87 GLN A CA 1
ATOM 715 C C . GLN A 1 87 ? -7.050 -0.207 1.391 1.00 98.00 87 GLN A C 1
ATOM 717 O O . GLN A 1 87 ? -6.393 -0.621 0.434 1.00 98.00 87 GLN A O 1
ATOM 722 N N . THR A 1 88 ? -7.915 0.802 1.271 1.00 98.06 88 THR A N 1
ATOM 723 C CA . THR A 1 88 ? -8.134 1.511 -0.002 1.00 98.06 88 THR A CA 1
ATOM 724 C C . THR A 1 88 ? -6.895 2.296 -0.444 1.00 98.06 88 THR A C 1
ATOM 726 O O . THR A 1 88 ? -6.532 2.259 -1.626 1.00 98.06 88 THR A O 1
ATOM 729 N N . MET A 1 89 ? -6.173 2.927 0.489 1.00 98.12 89 MET A N 1
ATOM 730 C CA . MET A 1 89 ? -4.882 3.565 0.209 1.00 98.12 89 MET A CA 1
ATOM 731 C C . MET A 1 89 ? -3.829 2.553 -0.265 1.00 98.12 89 MET A C 1
ATOM 733 O O . MET A 1 89 ? -3.165 2.789 -1.276 1.00 98.12 89 MET A O 1
ATOM 737 N N . ILE A 1 90 ? -3.711 1.400 0.402 1.00 98.00 90 ILE A N 1
ATOM 738 C CA . ILE A 1 90 ? -2.791 0.320 0.006 1.00 98.00 90 ILE A CA 1
ATOM 739 C C . ILE A 1 90 ? -3.125 -0.195 -1.397 1.00 98.00 90 ILE A C 1
ATOM 741 O O . ILE A 1 90 ? -2.217 -0.379 -2.212 1.00 98.00 90 ILE A O 1
ATOM 745 N N . ALA A 1 91 ? -4.407 -0.409 -1.700 1.00 98.12 91 ALA A N 1
ATOM 746 C CA . ALA A 1 91 ? -4.845 -0.857 -3.019 1.00 98.12 91 ALA A CA 1
ATOM 747 C C . ALA A 1 91 ? -4.473 0.160 -4.108 1.00 98.12 91 ALA A C 1
ATOM 749 O O . ALA A 1 91 ? -3.927 -0.213 -5.147 1.00 98.12 91 ALA A O 1
ATOM 750 N N . THR A 1 92 ? -4.683 1.450 -3.837 1.00 98.19 92 THR A N 1
ATOM 751 C CA . THR A 1 92 ? -4.339 2.540 -4.760 1.00 98.19 92 THR A CA 1
ATOM 752 C C . THR A 1 92 ? -2.832 2.611 -5.013 1.00 98.19 92 THR A C 1
ATOM 754 O O . THR A 1 92 ? -2.400 2.639 -6.165 1.00 98.19 92 THR A O 1
ATOM 757 N N . LEU A 1 93 ? -2.017 2.577 -3.954 1.00 98.19 93 LEU A N 1
ATOM 758 C CA . LEU A 1 93 ? -0.554 2.587 -4.071 1.00 98.19 93 LEU A CA 1
ATOM 759 C C . LEU A 1 93 ? -0.023 1.342 -4.790 1.00 98.19 93 LEU A C 1
ATOM 761 O O . LEU A 1 93 ? 0.920 1.435 -5.574 1.00 98.19 93 LEU A O 1
ATOM 765 N N . SER A 1 94 ? -0.642 0.183 -4.566 1.00 98.06 94 SER A N 1
ATOM 766 C CA . SER A 1 94 ? -0.279 -1.057 -5.258 1.00 98.06 94 SER A CA 1
ATOM 767 C C . SER A 1 94 ? -0.589 -0.970 -6.753 1.00 98.06 94 SER A C 1
ATOM 769 O O . SER A 1 94 ? 0.274 -1.282 -7.569 1.00 98.06 94 SER A O 1
ATOM 771 N N . ALA A 1 95 ? -1.763 -0.452 -7.124 1.00 98.06 95 ALA A N 1
ATOM 772 C CA . ALA A 1 95 ? -2.123 -0.228 -8.523 1.00 98.06 95 ALA A CA 1
ATOM 773 C C . ALA A 1 95 ? -1.176 0.773 -9.212 1.00 98.06 95 ALA A C 1
ATOM 775 O O . ALA A 1 95 ? -0.742 0.543 -10.342 1.00 98.06 95 ALA A O 1
ATOM 776 N N . GLN A 1 96 ? -0.794 1.855 -8.523 1.00 98.44 96 GLN A N 1
ATOM 777 C CA . GLN A 1 96 ? 0.198 2.811 -9.027 1.00 98.44 96 GLN A CA 1
ATOM 778 C C . GLN A 1 96 ? 1.569 2.157 -9.227 1.00 98.44 96 GLN A C 1
ATOM 780 O O . GLN A 1 96 ? 2.187 2.325 -10.280 1.00 98.44 96 GLN A O 1
ATOM 785 N N . ARG A 1 97 ? 2.036 1.372 -8.249 1.00 98.44 97 ARG A N 1
ATOM 786 C CA . ARG A 1 97 ? 3.288 0.612 -8.352 1.00 98.44 97 ARG A CA 1
ATOM 787 C C . ARG A 1 97 ? 3.270 -0.306 -9.572 1.00 98.44 97 ARG A C 1
ATOM 789 O O . ARG A 1 97 ? 4.237 -0.315 -10.330 1.00 98.44 97 ARG A O 1
ATOM 796 N N . ASP A 1 98 ? 2.191 -1.052 -9.772 1.00 98.31 98 ASP A N 1
ATOM 797 C CA . ASP A 1 98 ? 2.085 -2.018 -10.866 1.00 98.31 98 ASP A CA 1
ATOM 798 C C . ASP A 1 98 ? 2.045 -1.312 -12.230 1.00 98.31 98 ASP A C 1
ATOM 800 O O . ASP A 1 98 ? 2.750 -1.717 -13.157 1.00 98.31 98 ASP A O 1
ATOM 804 N N . SER A 1 99 ? 1.340 -0.178 -12.330 1.00 98.19 99 SER A N 1
ATOM 805 C CA . SER A 1 99 ? 1.386 0.686 -13.516 1.00 98.19 99 SER A CA 1
ATOM 806 C C . SER A 1 99 ? 2.805 1.184 -13.806 1.00 98.19 99 SER A C 1
ATOM 808 O O . SER A 1 99 ? 3.234 1.163 -14.959 1.00 98.19 99 SER A O 1
ATOM 810 N N . HIS A 1 100 ? 3.549 1.630 -12.790 1.00 98.12 100 HIS A N 1
ATOM 811 C CA . HIS A 1 100 ? 4.927 2.098 -12.962 1.00 98.12 100 HIS A CA 1
ATOM 812 C C . HIS A 1 100 ? 5.901 0.973 -13.327 1.00 98.12 100 HIS A C 1
ATOM 814 O O . HIS A 1 100 ? 6.858 1.196 -14.069 1.00 98.12 100 HIS A O 1
ATOM 820 N N . LEU A 1 101 ? 5.675 -0.243 -12.827 1.00 98.44 101 LEU A N 1
ATOM 821 C CA . LEU A 1 101 ? 6.461 -1.407 -13.224 1.00 98.44 101 LEU A CA 1
ATOM 822 C C . LEU A 1 101 ? 6.214 -1.762 -14.691 1.00 98.44 101 LEU A C 1
ATOM 824 O O . LEU A 1 101 ? 7.183 -1.974 -15.418 1.00 98.44 101 LEU A O 1
ATOM 828 N N . SER A 1 102 ? 4.958 -1.742 -15.147 1.00 98.12 102 SER A N 1
ATOM 829 C CA . SER A 1 102 ? 4.629 -1.970 -16.559 1.00 98.12 102 SER A CA 1
ATOM 830 C C . SER A 1 102 ? 5.311 -0.945 -17.465 1.00 98.12 102 SER A C 1
ATOM 832 O O . SER A 1 102 ? 6.007 -1.322 -18.405 1.00 98.12 102 SER A O 1
ATOM 834 N N . THR A 1 103 ? 5.199 0.352 -17.153 1.00 98.19 103 THR A N 1
ATOM 835 C CA . THR A 1 103 ? 5.824 1.398 -17.980 1.00 98.19 103 THR A CA 1
ATOM 836 C C . THR A 1 103 ? 7.346 1.296 -17.984 1.00 98.19 103 THR A C 1
ATOM 838 O O . THR A 1 103 ? 7.981 1.523 -19.014 1.00 98.19 103 THR A O 1
ATOM 841 N N . LYS A 1 104 ? 7.955 0.922 -16.853 1.00 98.44 104 LYS A N 1
ATOM 842 C CA . LYS A 1 104 ? 9.396 0.675 -16.763 1.00 98.44 104 LYS A CA 1
ATOM 843 C C . LYS A 1 104 ? 9.834 -0.465 -17.680 1.00 98.44 104 LYS A C 1
ATOM 845 O O . LYS A 1 104 ? 10.857 -0.326 -18.352 1.00 98.44 104 LYS A O 1
ATOM 850 N N . GLU A 1 105 ? 9.109 -1.580 -17.698 1.00 98.31 105 GLU A N 1
ATOM 851 C CA . GLU A 1 105 ? 9.448 -2.711 -18.568 1.00 98.31 105 GLU A CA 1
ATOM 852 C C . GLU A 1 105 ? 9.238 -2.368 -20.051 1.00 98.31 105 GLU A C 1
ATOM 854 O O . GLU A 1 105 ? 10.129 -2.635 -20.861 1.00 98.31 105 GLU A O 1
ATOM 859 N N . ASP A 1 106 ? 8.168 -1.647 -20.397 1.00 98.25 106 ASP A N 1
ATOM 860 C CA . ASP A 1 106 ? 7.944 -1.153 -21.762 1.00 98.25 106 ASP A CA 1
ATOM 861 C C . ASP A 1 106 ? 9.079 -0.236 -22.238 1.00 98.25 106 ASP A C 1
ATOM 863 O O . ASP A 1 106 ? 9.581 -0.365 -23.358 1.00 98.25 106 ASP A O 1
ATOM 867 N N . LEU A 1 107 ? 9.520 0.696 -21.387 1.00 98.38 107 LEU A N 1
ATOM 868 C CA . LEU A 1 107 ? 10.626 1.600 -21.706 1.00 98.38 107 LEU A CA 1
ATOM 869 C C . LEU A 1 107 ? 11.943 0.846 -21.877 1.00 98.38 107 LEU A C 1
ATOM 871 O O . LEU A 1 107 ? 12.683 1.122 -22.821 1.00 98.38 107 LEU A O 1
ATOM 875 N N . LYS A 1 108 ? 12.235 -0.135 -21.017 1.00 98.44 108 LYS A N 1
ATOM 876 C CA . LYS A 1 108 ? 13.419 -0.989 -21.181 1.00 98.44 108 LYS A CA 1
ATOM 877 C C . LYS A 1 108 ? 13.390 -1.742 -22.504 1.00 98.44 108 LYS A C 1
ATOM 879 O O . LYS A 1 108 ? 14.429 -1.844 -23.157 1.00 98.44 108 LYS A O 1
ATOM 884 N N . GLN A 1 109 ? 12.231 -2.266 -22.896 1.00 98.25 109 GLN A N 1
ATOM 885 C CA . GLN A 1 109 ? 12.092 -2.973 -24.162 1.00 98.25 109 GLN A CA 1
ATOM 886 C C . GLN A 1 109 ? 12.326 -2.025 -25.344 1.00 98.25 109 GLN A C 1
ATOM 888 O O . GLN A 1 109 ? 13.159 -2.315 -26.202 1.00 98.25 109 GLN A O 1
ATOM 893 N 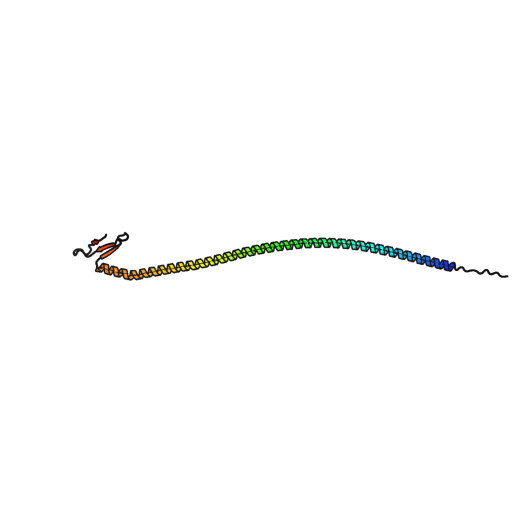N . LYS A 1 110 ? 11.719 -0.831 -25.320 1.00 98.19 110 LYS A N 1
ATOM 894 C CA . LYS A 1 110 ? 11.958 0.218 -26.326 1.00 98.19 110 LYS A CA 1
ATOM 895 C C . LYS A 1 110 ? 13.427 0.628 -26.417 1.00 98.19 110 LYS A C 1
ATOM 897 O O . LYS A 1 110 ? 13.934 0.804 -27.522 1.00 98.19 110 LYS A O 1
ATOM 902 N N . ILE A 1 111 ? 14.121 0.755 -25.285 1.00 98.25 111 ILE A N 1
ATOM 903 C CA . ILE A 1 111 ? 15.557 1.066 -25.256 1.00 98.25 111 ILE A CA 1
ATOM 904 C C . ILE A 1 111 ? 16.357 -0.046 -25.942 1.00 98.25 111 ILE A C 1
ATOM 906 O O . ILE A 1 111 ? 17.188 0.249 -26.797 1.00 98.25 111 ILE A O 1
ATOM 910 N N . LYS A 1 112 ? 16.085 -1.318 -25.623 1.00 98.38 112 LYS A N 1
ATOM 911 C CA . LYS A 1 112 ? 16.766 -2.460 -26.256 1.00 98.38 112 LYS A CA 1
ATOM 912 C C . LYS A 1 112 ? 16.536 -2.504 -27.764 1.00 98.38 112 LYS A C 1
ATOM 914 O O . LYS A 1 112 ? 17.482 -2.718 -28.518 1.00 98.38 112 LYS A O 1
ATOM 919 N N . ASP A 1 113 ? 15.301 -2.294 -28.202 1.00 97.88 113 ASP A N 1
ATOM 920 C CA . ASP A 1 113 ? 14.960 -2.332 -29.624 1.00 97.88 113 ASP A CA 1
ATOM 921 C C . ASP A 1 113 ? 15.572 -1.149 -30.381 1.00 97.88 113 ASP A C 1
ATOM 923 O O . ASP A 1 113 ? 16.127 -1.329 -31.465 1.00 97.88 113 ASP A O 1
ATOM 927 N N . THR A 1 114 ? 15.576 0.040 -29.777 1.00 98.06 114 THR A N 1
ATOM 928 C CA . THR A 1 114 ? 16.260 1.217 -30.334 1.00 98.06 114 THR A CA 1
ATOM 929 C C . THR A 1 114 ? 17.767 0.984 -30.433 1.00 98.06 114 THR A C 1
ATOM 931 O O . THR A 1 114 ? 18.359 1.277 -31.470 1.00 98.06 114 THR A O 1
ATOM 934 N N . GLN A 1 115 ? 18.392 0.396 -29.407 1.00 97.88 115 GLN A N 1
ATOM 935 C CA . GLN A 1 115 ? 19.820 0.074 -29.436 1.00 97.88 115 GLN A CA 1
ATOM 936 C C . GLN A 1 115 ? 20.154 -0.890 -30.580 1.00 97.88 115 GLN A C 1
ATOM 938 O O . GLN A 1 115 ? 21.076 -0.633 -31.346 1.00 97.88 115 GLN A O 1
ATOM 943 N N . ARG A 1 116 ? 19.343 -1.938 -30.781 1.00 98.00 116 ARG A N 1
ATOM 944 C CA . ARG A 1 116 ? 19.507 -2.864 -31.916 1.00 98.00 116 ARG A CA 1
ATOM 945 C C . ARG A 1 116 ? 19.415 -2.156 -33.268 1.00 98.00 116 ARG A C 1
ATOM 947 O O . ARG A 1 116 ? 20.172 -2.483 -34.177 1.00 98.00 116 ARG A O 1
ATOM 954 N N . GLN A 1 117 ? 18.501 -1.197 -33.416 1.00 97.75 117 GLN A N 1
ATOM 955 C CA . GLN A 1 117 ? 18.377 -0.417 -34.652 1.00 97.75 117 GLN A CA 1
ATOM 956 C C . GLN A 1 117 ? 19.599 0.475 -34.897 1.00 97.75 117 GLN A C 1
ATOM 958 O O . GLN A 1 117 ? 20.054 0.583 -36.037 1.00 97.75 117 GLN A O 1
ATOM 963 N N . ILE A 1 118 ? 20.137 1.094 -33.842 1.00 97.94 118 ILE A N 1
ATOM 964 C CA . ILE A 1 118 ? 21.369 1.888 -33.914 1.00 97.94 118 ILE A CA 1
ATOM 965 C C . ILE A 1 118 ? 22.534 0.997 -34.345 1.00 97.94 118 ILE A C 1
ATOM 967 O O . ILE A 1 118 ? 23.212 1.319 -35.320 1.00 97.94 118 ILE A O 1
ATOM 971 N N . ASP A 1 119 ? 22.715 -0.147 -33.687 1.00 97.81 119 ASP A N 1
ATOM 972 C CA . ASP A 1 119 ? 23.803 -1.080 -33.981 1.00 97.81 119 ASP A CA 1
ATOM 973 C C . ASP A 1 119 ? 23.717 -1.600 -35.425 1.00 97.81 119 ASP A C 1
ATOM 975 O O . ASP A 1 119 ? 24.719 -1.631 -36.141 1.00 97.81 119 ASP A O 1
ATOM 979 N N . ALA A 1 120 ? 22.509 -1.929 -35.899 1.00 97.81 120 ALA A N 1
ATOM 980 C CA . ALA A 1 120 ? 22.278 -2.348 -37.279 1.00 97.81 120 ALA A CA 1
ATOM 981 C C . ALA A 1 120 ? 22.622 -1.243 -38.292 1.00 97.81 120 ALA A C 1
ATOM 983 O O . ALA A 1 120 ? 23.256 -1.517 -39.313 1.00 97.81 120 ALA A O 1
ATOM 984 N N . ARG A 1 121 ? 22.248 0.015 -38.015 1.00 97.81 121 ARG A N 1
ATOM 985 C CA . ARG A 1 121 ? 22.597 1.154 -38.879 1.00 97.81 121 ARG A CA 1
ATOM 986 C C . ARG A 1 121 ? 24.098 1.416 -38.906 1.00 97.81 121 ARG A C 1
ATOM 988 O O . ARG A 1 121 ? 24.641 1.642 -39.984 1.00 97.81 121 ARG A O 1
ATOM 995 N N . LEU A 1 122 ? 24.769 1.355 -37.758 1.00 97.75 122 LEU A N 1
ATOM 996 C CA . LEU A 1 122 ? 26.221 1.517 -37.674 1.00 97.75 122 LEU A CA 1
ATOM 997 C C . LEU A 1 122 ? 26.951 0.402 -38.432 1.00 97.75 122 LEU A C 1
ATOM 999 O O . LEU A 1 122 ? 27.886 0.678 -39.183 1.00 97.75 122 LEU A O 1
ATOM 1003 N N . ALA A 1 123 ? 26.499 -0.846 -38.293 1.00 97.12 123 ALA A N 1
ATOM 1004 C CA . ALA A 1 123 ? 27.051 -1.974 -39.036 1.00 97.12 123 ALA A CA 1
ATOM 1005 C C . ALA A 1 123 ? 26.862 -1.806 -40.553 1.00 97.12 123 ALA A C 1
ATOM 1007 O O . ALA A 1 123 ? 27.813 -2.003 -41.308 1.00 97.12 123 ALA A O 1
ATOM 1008 N N . ALA A 1 124 ? 25.675 -1.379 -40.998 1.00 97.00 124 ALA A N 1
ATOM 1009 C CA . ALA A 1 124 ? 25.397 -1.117 -42.409 1.00 97.00 124 ALA A CA 1
ATOM 1010 C C . ALA A 1 124 ? 26.260 0.024 -42.973 1.00 97.00 124 ALA A C 1
ATOM 1012 O O . ALA A 1 124 ? 26.831 -0.118 -44.052 1.00 97.00 124 ALA A O 1
ATOM 1013 N N . GLN A 1 125 ? 26.415 1.128 -42.232 1.00 96.94 125 GLN A N 1
ATOM 1014 C CA . GLN A 1 125 ? 27.295 2.233 -42.626 1.00 96.94 125 GLN A CA 1
ATOM 1015 C C . GLN A 1 125 ? 28.752 1.784 -42.741 1.00 96.94 125 GLN A C 1
ATOM 1017 O O . GLN A 1 125 ? 29.417 2.099 -43.726 1.00 96.94 125 GLN A O 1
ATOM 1022 N N . LYS A 1 126 ? 29.241 1.003 -41.772 1.00 96.69 126 LYS A N 1
ATOM 1023 C CA . LYS A 1 126 ? 30.602 0.464 -41.801 1.00 96.69 126 LYS A CA 1
ATOM 1024 C C . LYS A 1 126 ? 30.814 -0.476 -42.988 1.00 96.69 126 LYS A C 1
ATOM 1026 O O . LYS A 1 126 ? 31.823 -0.354 -43.674 1.00 96.69 126 LYS A O 1
ATOM 1031 N N . ALA A 1 127 ? 29.867 -1.376 -43.251 1.00 96.69 127 ALA A N 1
ATOM 1032 C CA . ALA A 1 127 ? 29.931 -2.283 -44.394 1.00 96.69 127 ALA A CA 1
ATOM 1033 C C . ALA A 1 127 ? 29.925 -1.518 -45.727 1.00 96.69 127 ALA A C 1
ATOM 1035 O O . ALA A 1 127 ? 30.697 -1.841 -46.627 1.00 96.69 127 ALA A O 1
ATOM 1036 N N . HIS A 1 128 ? 29.107 -0.468 -45.840 1.00 96.25 128 HIS A N 1
ATOM 1037 C CA . HIS A 1 128 ? 29.072 0.381 -47.027 1.00 96.25 128 HIS A CA 1
ATOM 1038 C C . HIS A 1 128 ? 30.385 1.149 -47.234 1.00 96.25 128 HIS A C 1
ATOM 1040 O O . HIS A 1 128 ? 30.908 1.170 -48.344 1.00 96.25 128 HIS A O 1
ATOM 1046 N N . ALA A 1 129 ? 30.959 1.712 -46.167 1.00 94.75 129 ALA A N 1
ATOM 1047 C CA . ALA A 1 129 ? 32.257 2.381 -46.228 1.00 94.75 129 ALA A CA 1
ATOM 1048 C C . ALA A 1 129 ? 33.374 1.418 -46.663 1.00 94.75 129 ALA A C 1
ATOM 1050 O O . ALA A 1 129 ? 34.152 1.750 -47.549 1.00 94.75 129 ALA A O 1
ATOM 1051 N N . GLN A 1 130 ? 33.404 0.202 -46.105 1.00 95.12 130 GLN A N 1
ATOM 1052 C CA . GLN A 1 130 ? 34.364 -0.837 -46.497 1.00 95.12 130 GLN A CA 1
ATOM 1053 C C . GLN A 1 130 ? 34.198 -1.264 -47.958 1.00 95.12 130 GLN A C 1
ATOM 1055 O O . GLN A 1 130 ? 35.189 -1.487 -48.649 1.00 95.12 130 GLN A O 1
ATOM 1060 N N . TYR A 1 131 ? 32.957 -1.368 -48.439 1.00 94.50 131 TYR A N 1
ATOM 1061 C CA . TYR A 1 131 ? 32.676 -1.666 -49.840 1.00 94.50 131 TYR A CA 1
ATOM 1062 C C . TYR A 1 131 ? 33.206 -0.563 -50.768 1.00 94.50 131 TYR A C 1
ATOM 1064 O O . TYR A 1 131 ? 33.917 -0.866 -51.725 1.00 94.50 131 TYR A O 1
ATOM 1072 N N . ILE A 1 132 ? 32.926 0.708 -50.453 1.00 94.19 132 ILE A N 1
ATOM 1073 C CA . ILE A 1 132 ? 33.436 1.854 -51.220 1.00 94.19 132 ILE A CA 1
ATOM 1074 C C . ILE A 1 132 ? 34.964 1.889 -51.193 1.00 94.19 132 ILE A C 1
ATOM 1076 O O . ILE A 1 132 ? 35.579 2.096 -52.233 1.00 94.19 132 ILE A O 1
ATOM 1080 N N . GLU A 1 133 ? 35.591 1.680 -50.036 1.00 92.81 133 GLU A N 1
ATOM 1081 C CA . GLU A 1 133 ? 37.052 1.678 -49.897 1.00 92.81 133 GLU A CA 1
ATOM 1082 C C . GLU A 1 133 ? 37.690 0.567 -50.740 1.00 92.81 133 GLU A C 1
ATOM 1084 O O . GLU A 1 133 ? 38.634 0.818 -51.493 1.00 92.81 133 GLU A O 1
ATOM 1089 N N . ALA A 1 134 ? 37.135 -0.647 -50.674 1.00 91.56 134 ALA A N 1
ATOM 1090 C CA . ALA A 1 134 ? 37.592 -1.773 -51.477 1.00 91.56 134 ALA A CA 1
ATOM 1091 C C . ALA A 1 134 ? 37.467 -1.480 -52.977 1.00 91.56 134 ALA A C 1
ATOM 1093 O O . ALA A 1 134 ? 38.396 -1.769 -53.724 1.00 91.56 134 ALA A O 1
ATOM 1094 N N . GLN A 1 135 ? 36.360 -0.871 -53.409 1.00 90.81 135 GLN A N 1
ATOM 1095 C CA . GLN A 1 135 ? 36.154 -0.501 -54.806 1.00 90.81 135 GLN A CA 1
ATOM 1096 C C . GLN A 1 135 ? 37.091 0.637 -55.245 1.00 90.81 135 GLN A C 1
ATOM 1098 O O . GLN A 1 135 ? 37.731 0.550 -56.287 1.00 90.81 135 GLN A O 1
ATOM 1103 N N . THR A 1 136 ? 37.253 1.669 -54.415 1.00 88.69 136 THR A N 1
ATOM 1104 C CA . THR A 1 136 ? 38.128 2.826 -54.675 1.00 88.69 136 THR A CA 1
ATOM 1105 C C . THR A 1 136 ? 39.587 2.402 -54.847 1.00 88.69 136 THR A C 1
ATOM 1107 O O . THR A 1 136 ? 40.286 2.937 -55.707 1.00 88.69 136 THR A O 1
ATOM 1110 N N . LYS A 1 137 ? 40.036 1.393 -54.088 1.00 89.56 137 LYS A N 1
ATOM 1111 C CA . LYS A 1 137 ? 41.388 0.827 -54.192 1.00 89.56 137 LYS A CA 1
ATOM 1112 C C . LYS A 1 137 ? 41.716 0.288 -55.591 1.00 89.56 137 LYS A C 1
ATOM 1114 O O . LYS A 1 137 ? 42.885 0.312 -55.965 1.00 89.56 137 LYS A O 1
ATOM 1119 N N . PHE A 1 138 ? 40.722 -0.196 -56.338 1.00 90.38 138 PHE A N 1
ATOM 1120 C CA . PHE A 1 138 ? 40.895 -0.668 -57.717 1.00 90.38 138 PHE A CA 1
ATOM 1121 C C . PHE A 1 138 ? 40.558 0.420 -58.739 1.00 90.38 138 PHE A C 1
ATOM 1123 O O . PHE A 1 138 ? 41.310 0.612 -59.689 1.00 90.38 138 PHE A O 1
ATOM 1130 N N . ASN A 1 139 ? 39.494 1.191 -58.498 1.00 89.38 139 ASN A N 1
ATOM 1131 C CA . ASN A 1 139 ? 39.037 2.225 -59.422 1.00 89.38 139 ASN A CA 1
ATOM 1132 C C . ASN A 1 139 ? 40.090 3.314 -59.679 1.00 89.38 139 ASN A C 1
ATOM 1134 O O . ASN A 1 139 ? 40.188 3.772 -60.809 1.00 89.38 139 ASN A O 1
ATOM 1138 N N . ILE A 1 140 ? 40.852 3.751 -58.662 1.00 87.50 140 ILE A N 1
ATOM 1139 C CA . ILE A 1 140 ? 41.853 4.820 -58.845 1.00 87.50 140 ILE A CA 1
ATOM 1140 C C . ILE A 1 140 ? 42.991 4.357 -59.775 1.00 87.50 140 ILE A C 1
ATOM 1142 O O . ILE A 1 140 ? 43.192 5.006 -60.796 1.00 87.50 140 ILE A O 1
ATOM 1146 N N . PRO A 1 141 ? 43.685 3.226 -59.518 1.00 89.81 141 PRO A N 1
ATOM 1147 C CA . PRO A 1 141 ? 44.702 2.730 -60.447 1.00 89.81 141 PRO A CA 1
ATOM 1148 C C . PRO A 1 141 ? 44.168 2.417 -61.848 1.00 89.81 141 PRO A C 1
ATOM 1150 O O . PRO A 1 141 ? 44.882 2.610 -62.829 1.00 89.81 141 PRO A O 1
ATOM 1153 N N . GLU A 1 142 ? 42.935 1.911 -61.956 1.00 88.31 142 GLU A N 1
ATOM 1154 C CA . GLU A 1 142 ? 42.300 1.664 -63.254 1.00 88.31 142 GLU A CA 1
ATOM 1155 C C . GLU A 1 142 ? 42.054 2.970 -64.010 1.00 88.31 142 GLU A C 1
ATOM 1157 O O . GLU A 1 142 ? 42.369 3.052 -65.196 1.00 88.31 142 GLU A O 1
ATOM 1162 N N . LEU A 1 143 ? 41.544 3.998 -63.327 1.00 86.62 143 LEU A N 1
ATOM 1163 C CA . LEU A 1 143 ? 41.365 5.323 -63.906 1.00 86.62 143 LEU A CA 1
ATOM 1164 C C . LEU A 1 143 ? 42.714 5.891 -64.360 1.00 86.62 143 LEU A C 1
ATOM 1166 O O . LEU A 1 143 ? 42.846 6.210 -65.535 1.00 86.62 143 LEU A O 1
ATOM 1170 N N . ASP A 1 144 ? 43.733 5.896 -63.497 1.00 87.31 144 ASP A N 1
ATOM 1171 C CA . ASP A 1 144 ? 45.087 6.367 -63.830 1.00 87.31 144 ASP A CA 1
ATOM 1172 C C . ASP A 1 144 ? 45.676 5.619 -65.044 1.00 87.31 144 ASP A C 1
ATOM 1174 O O . ASP A 1 144 ? 46.331 6.209 -65.913 1.00 87.31 144 ASP A O 1
ATOM 1178 N N . PHE A 1 145 ? 45.433 4.307 -65.145 1.00 89.12 145 PHE A N 1
ATOM 1179 C CA . PHE A 1 145 ? 45.841 3.505 -66.298 1.00 89.12 145 PHE A CA 1
ATOM 1180 C C . PHE A 1 145 ? 45.138 3.953 -67.586 1.00 89.12 145 PHE A C 1
ATOM 1182 O O . PHE A 1 145 ? 45.800 4.129 -68.613 1.00 89.12 145 PHE A O 1
ATOM 1189 N N . TYR A 1 146 ? 43.820 4.160 -67.559 1.00 86.19 146 TYR A N 1
ATOM 1190 C CA . TYR A 1 146 ? 43.083 4.627 -68.734 1.00 86.19 146 TYR A CA 1
ATOM 1191 C C . TYR A 1 146 ? 43.454 6.063 -69.109 1.00 86.19 146 TYR A C 1
ATOM 1193 O O . TYR A 1 146 ? 43.653 6.334 -70.293 1.00 86.19 146 TYR A O 1
ATOM 1201 N N . GLU A 1 147 ? 43.606 6.958 -68.133 1.00 87.12 147 GLU A N 1
ATOM 1202 C CA . GLU A 1 147 ? 43.987 8.352 -68.369 1.00 87.12 147 GLU A CA 1
ATOM 1203 C C . GLU A 1 147 ? 45.387 8.458 -68.981 1.00 87.12 147 GLU A C 1
ATOM 1205 O O . GLU A 1 147 ? 45.577 9.193 -69.950 1.00 87.12 147 GLU A O 1
ATOM 1210 N N . SER A 1 148 ? 46.354 7.678 -68.489 1.00 85.00 148 SER A N 1
ATOM 1211 C CA . SER A 1 148 ? 47.710 7.646 -69.054 1.00 85.00 148 SER A CA 1
ATOM 1212 C C . SER A 1 148 ? 47.768 6.984 -70.434 1.00 85.00 148 SER A C 1
ATOM 1214 O O . SER A 1 148 ? 48.451 7.492 -71.321 1.00 85.00 148 SER A O 1
ATOM 1216 N N . THR A 1 149 ? 47.033 5.887 -70.646 1.00 86.12 149 THR A N 1
ATOM 1217 C CA . THR A 1 149 ? 47.055 5.135 -71.913 1.00 86.12 149 THR A CA 1
ATOM 1218 C C . THR A 1 149 ? 46.310 5.857 -73.034 1.00 86.12 149 THR A C 1
ATOM 1220 O O . THR A 1 149 ? 46.753 5.842 -74.181 1.00 86.12 149 THR A O 1
ATOM 1223 N N . LEU A 1 150 ? 45.167 6.472 -72.724 1.00 85.31 150 LEU A N 1
ATOM 1224 C CA . LEU A 1 150 ? 44.321 7.168 -73.699 1.00 85.31 150 LEU A CA 1
ATOM 1225 C C . LEU A 1 150 ? 44.607 8.673 -73.764 1.00 85.31 150 LEU A C 1
ATOM 1227 O O . LEU A 1 150 ? 44.033 9.354 -74.614 1.00 85.31 150 LEU A O 1
ATOM 1231 N N . CYS A 1 151 ? 45.454 9.190 -72.866 1.00 83.62 151 CYS A N 1
ATOM 1232 C CA . CYS A 1 151 ? 45.729 10.619 -72.700 1.00 83.62 151 CYS A CA 1
ATOM 1233 C C . CYS A 1 151 ? 44.436 11.443 -72.537 1.00 83.62 151 CYS A C 1
ATOM 1235 O O . CYS A 1 151 ? 44.340 12.568 -73.030 1.00 83.62 151 CYS A O 1
ATOM 1237 N N . LEU A 1 152 ? 43.433 10.872 -71.862 1.00 85.81 152 LEU A N 1
ATOM 1238 C CA . LEU A 1 152 ? 42.067 11.386 -71.742 1.00 85.81 152 LEU A CA 1
ATOM 1239 C C . LEU A 1 152 ? 41.651 11.456 -70.272 1.00 85.81 152 LEU A C 1
ATOM 1241 O O . LEU A 1 152 ? 41.648 10.432 -69.610 1.00 85.81 152 LEU A O 1
ATOM 1245 N N . THR A 1 153 ? 41.206 12.618 -69.801 1.00 84.88 153 THR A N 1
ATOM 1246 C CA . THR A 1 153 ? 40.603 12.832 -68.473 1.00 84.88 153 THR A CA 1
ATOM 1247 C C . THR A 1 153 ? 39.088 13.011 -68.592 1.00 84.88 153 THR A C 1
ATOM 1249 O O . THR A 1 153 ? 38.603 13.735 -69.472 1.00 84.88 153 THR A O 1
ATOM 1252 N N . ILE A 1 154 ? 38.329 12.361 -67.704 1.00 84.38 154 ILE A N 1
ATOM 1253 C CA . ILE A 1 154 ? 36.859 12.430 -67.662 1.00 84.38 154 ILE A CA 1
ATOM 1254 C C . ILE A 1 154 ? 36.433 13.099 -66.356 1.00 84.38 154 ILE A C 1
ATOM 1256 O O . ILE A 1 154 ? 36.616 12.548 -65.275 1.00 84.38 154 ILE A O 1
ATOM 1260 N N . GLU A 1 155 ? 35.811 14.272 -66.449 1.00 82.50 155 GLU A N 1
ATOM 1261 C CA . GLU A 1 155 ? 35.362 15.042 -65.287 1.00 82.50 155 GLU A CA 1
ATOM 1262 C C . GLU A 1 155 ? 33.849 15.289 -65.331 1.00 82.50 155 GLU A C 1
ATOM 1264 O O . GLU A 1 155 ? 33.249 15.442 -66.399 1.00 82.50 155 GLU A O 1
ATOM 1269 N N . GLY A 1 156 ? 33.215 15.395 -64.161 1.00 80.81 156 GLY A N 1
ATOM 1270 C CA . GLY A 1 156 ? 31.837 15.880 -64.066 1.00 80.81 156 GLY A CA 1
ATOM 1271 C C . GLY A 1 156 ? 31.774 17.382 -64.352 1.00 80.81 156 GLY A C 1
ATOM 1272 O O . GLY A 1 156 ? 32.465 18.167 -63.707 1.00 80.81 156 GLY A O 1
ATOM 1273 N N . ALA A 1 157 ? 30.914 17.815 -65.276 1.00 74.50 157 ALA A N 1
ATOM 1274 C CA . ALA A 1 157 ? 30.838 19.214 -65.715 1.00 74.50 157 ALA A CA 1
ATOM 1275 C C . ALA A 1 157 ? 30.083 20.148 -64.734 1.00 74.50 157 ALA A C 1
ATOM 1277 O O . ALA A 1 157 ? 29.507 21.155 -65.142 1.00 74.50 157 ALA A O 1
ATOM 1278 N N . GLY A 1 158 ? 30.029 19.812 -63.440 1.00 71.06 158 GLY A N 1
ATOM 1279 C CA . GLY A 1 158 ? 29.351 20.597 -62.396 1.00 71.06 158 GLY A CA 1
ATOM 1280 C C . GLY A 1 158 ? 27.813 20.608 -62.455 1.00 71.06 158 GLY A C 1
ATOM 1281 O O . GLY A 1 158 ? 27.178 21.167 -61.565 1.00 71.06 158 GLY A O 1
ATOM 1282 N N . GLN A 1 159 ? 27.205 19.979 -63.465 1.00 75.00 159 GLN A N 1
ATOM 1283 C CA . GLN A 1 159 ? 25.761 19.756 -63.592 1.00 75.00 159 GLN A CA 1
ATOM 1284 C C . GLN A 1 159 ? 25.471 18.255 -63.661 1.00 75.00 159 GLN A C 1
ATOM 1286 O O . GLN A 1 159 ? 26.277 17.492 -64.196 1.00 75.00 159 GLN A O 1
ATOM 1291 N N . ALA A 1 160 ? 24.316 17.840 -63.129 1.00 71.06 160 ALA A N 1
ATOM 1292 C CA . ALA A 1 160 ? 23.854 16.462 -63.259 1.00 71.06 160 ALA A CA 1
ATOM 1293 C C . ALA A 1 160 ? 23.787 16.066 -64.745 1.00 71.06 160 ALA A C 1
ATOM 1295 O O . ALA A 1 160 ? 23.384 16.868 -65.589 1.00 71.06 160 ALA A O 1
ATOM 1296 N N . ASP A 1 161 ? 24.219 14.842 -65.043 1.00 77.19 161 ASP A N 1
ATOM 1297 C CA . ASP A 1 161 ? 24.194 14.218 -66.371 1.00 77.19 161 ASP A CA 1
ATOM 1298 C C . ASP A 1 161 ? 25.060 14.876 -67.462 1.00 77.19 161 ASP A C 1
ATOM 1300 O O . ASP A 1 161 ? 24.881 14.600 -68.649 1.00 77.19 161 ASP A O 1
ATOM 1304 N N . ARG A 1 162 ? 26.048 15.705 -67.093 1.00 82.62 162 ARG A N 1
ATOM 1305 C CA . ARG A 1 162 ? 27.048 16.229 -68.038 1.00 82.62 162 ARG A CA 1
ATOM 1306 C C . ARG A 1 162 ? 28.460 15.783 -67.682 1.00 82.62 162 ARG A C 1
ATOM 1308 O O . ARG A 1 162 ? 28.945 16.022 -66.575 1.00 82.62 162 ARG A O 1
ATOM 1315 N N . LEU A 1 163 ? 29.136 15.194 -68.664 1.00 84.62 163 LEU A N 1
ATOM 1316 C CA . LEU A 1 163 ? 30.537 14.793 -68.583 1.00 84.62 163 LEU A CA 1
ATOM 1317 C C . LEU A 1 163 ? 31.374 15.647 -69.532 1.00 84.62 163 LEU A C 1
ATOM 1319 O O . LE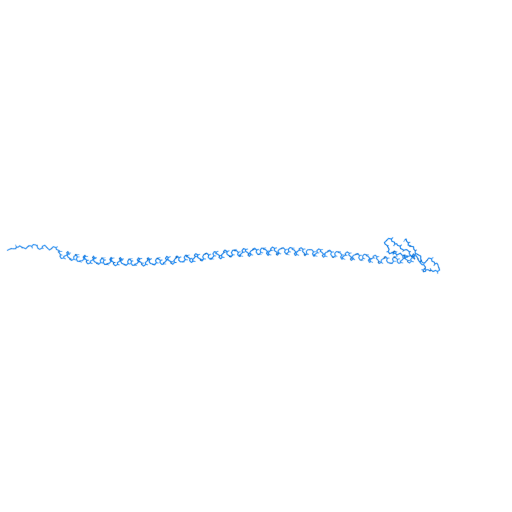U A 1 163 ? 30.964 15.928 -70.658 1.00 84.62 163 LEU A O 1
ATOM 1323 N N . LYS A 1 164 ? 32.553 16.040 -69.067 1.00 84.56 164 LYS A N 1
ATOM 1324 C CA . LYS A 1 164 ? 33.561 16.767 -69.829 1.00 84.56 164 LYS A CA 1
ATOM 1325 C C . LYS A 1 164 ? 34.723 15.820 -70.101 1.00 84.56 164 LYS A C 1
ATOM 1327 O O . LYS A 1 164 ? 35.305 15.268 -69.171 1.00 84.56 164 LYS A O 1
ATOM 1332 N N . PHE A 1 165 ? 35.072 15.683 -71.372 1.00 85.88 165 PHE A N 1
ATOM 1333 C CA . PHE A 1 165 ? 36.199 14.880 -71.832 1.00 85.88 165 PHE A CA 1
ATOM 1334 C C . PHE A 1 165 ? 37.347 15.815 -72.220 1.00 85.88 165 PHE A C 1
ATOM 1336 O O . PHE A 1 165 ? 37.156 16.716 -73.041 1.00 85.88 165 PHE A O 1
ATOM 1343 N N . THR A 1 166 ? 38.528 15.628 -71.633 1.00 85.44 166 THR A N 1
ATOM 1344 C CA . THR A 1 166 ? 39.727 16.430 -71.921 1.00 85.44 166 THR A CA 1
ATOM 1345 C C . THR A 1 166 ? 40.824 15.524 -72.466 1.00 85.44 166 THR A C 1
ATOM 1347 O O . THR A 1 166 ? 41.294 14.633 -71.773 1.00 85.44 166 THR A O 1
ATOM 1350 N N . TYR A 1 167 ? 41.233 15.741 -73.710 1.00 84.81 167 TYR A N 1
ATOM 1351 C CA . TYR A 1 167 ? 42.289 14.992 -74.385 1.00 84.81 167 TYR A CA 1
ATOM 1352 C C . TYR A 1 167 ? 43.601 15.782 -74.343 1.00 84.81 167 TYR A C 1
ATOM 1354 O O . TYR A 1 167 ? 43.603 16.998 -74.534 1.00 84.81 167 TYR A O 1
ATOM 1362 N N . THR A 1 168 ? 44.712 15.087 -74.138 1.00 79.38 168 THR A N 1
ATOM 1363 C CA . THR A 1 168 ? 46.092 15.604 -74.151 1.00 79.38 168 THR A CA 1
ATOM 1364 C C . THR A 1 168 ? 46.904 14.869 -75.225 1.00 79.38 168 THR A C 1
ATOM 1366 O O . THR A 1 168 ? 46.418 13.886 -75.779 1.00 79.38 168 THR A O 1
ATOM 1369 N N . HIS A 1 169 ? 48.121 15.327 -75.551 1.00 75.19 169 HIS A N 1
ATOM 1370 C CA . HIS A 1 169 ? 48.989 14.702 -76.571 1.00 75.19 169 HIS A CA 1
ATOM 1371 C C . HIS A 1 169 ? 48.414 14.679 -78.006 1.00 75.19 169 HIS A C 1
ATOM 1373 O O . HIS A 1 169 ? 48.608 13.725 -78.754 1.00 75.19 169 HIS A O 1
ATOM 1379 N N . ILE A 1 170 ? 47.707 15.741 -78.406 1.00 77.81 170 ILE A N 1
ATOM 1380 C CA . ILE A 1 170 ? 47.092 15.857 -79.745 1.00 77.81 170 ILE A CA 1
ATOM 1381 C C . ILE A 1 170 ? 47.986 16.625 -80.733 1.00 77.81 170 ILE A C 1
ATOM 1383 O O . ILE A 1 170 ? 47.873 16.440 -81.943 1.00 77.81 170 ILE A O 1
ATOM 1387 N N . ASP A 1 171 ? 48.849 17.515 -80.235 1.00 73.94 171 ASP A N 1
ATOM 1388 C CA . ASP A 1 171 ? 49.718 18.375 -81.045 1.00 73.94 171 ASP A CA 1
ATOM 1389 C C . ASP A 1 171 ? 51.175 17.905 -80.928 1.00 73.94 171 ASP A C 1
ATOM 1391 O O . ASP A 1 171 ? 51.776 17.992 -79.858 1.00 73.94 171 ASP A O 1
ATOM 1395 N N . ASP A 1 172 ? 51.760 17.432 -82.031 1.00 69.75 172 ASP A N 1
ATOM 1396 C CA . ASP A 1 172 ? 53.128 16.888 -82.072 1.00 69.75 172 ASP A CA 1
ATOM 1397 C C . ASP A 1 172 ? 54.206 17.902 -81.643 1.00 69.75 172 ASP A C 1
ATOM 1399 O O . ASP A 1 172 ? 55.327 17.511 -81.311 1.00 69.75 172 ASP A O 1
ATOM 1403 N N . ARG A 1 173 ? 53.886 19.207 -81.653 1.00 72.12 173 ARG A N 1
ATOM 1404 C CA . ARG A 1 173 ? 54.798 20.296 -81.259 1.00 72.12 173 ARG A CA 1
ATOM 1405 C C . ARG A 1 173 ? 54.656 20.725 -79.801 1.00 72.12 173 ARG A C 1
ATOM 1407 O O . ARG A 1 173 ? 55.599 21.302 -79.265 1.00 72.12 173 ARG A O 1
ATOM 1414 N N . ASP A 1 174 ? 53.506 20.470 -79.183 1.00 70.88 174 ASP A N 1
ATOM 1415 C CA . ASP A 1 174 ? 53.224 20.803 -77.786 1.00 70.88 174 ASP A CA 1
ATOM 1416 C C . ASP A 1 174 ? 52.300 19.749 -77.170 1.00 70.88 174 ASP A C 1
ATOM 1418 O O . ASP A 1 174 ? 51.073 19.788 -77.292 1.00 70.88 174 ASP A O 1
ATOM 1422 N N . TRP A 1 175 ? 52.914 18.800 -76.470 1.00 67.56 175 TRP A N 1
ATOM 1423 C CA . TRP A 1 175 ? 52.224 17.644 -75.904 1.00 67.56 175 TRP A CA 1
ATOM 1424 C C . TRP A 1 175 ? 51.303 18.012 -74.730 1.00 67.56 175 TRP A C 1
ATOM 1426 O O . TRP A 1 175 ? 50.444 17.216 -74.352 1.00 67.56 175 TRP A O 1
ATOM 1436 N N . THR A 1 176 ? 51.430 19.229 -74.185 1.00 73.44 176 THR A N 1
ATOM 1437 C CA . THR A 1 176 ? 50.588 19.728 -73.085 1.00 73.44 176 THR A CA 1
ATOM 1438 C C . THR A 1 176 ? 49.291 20.378 -73.561 1.00 73.44 176 THR A C 1
ATOM 1440 O O . THR A 1 176 ? 48.433 20.719 -72.746 1.00 73.44 176 THR A O 1
ATOM 1443 N N . ARG A 1 177 ? 49.108 20.544 -74.876 1.00 74.94 177 ARG A N 1
ATOM 1444 C CA . ARG A 1 177 ? 47.921 21.190 -75.431 1.00 74.94 177 ARG A CA 1
ATOM 1445 C C . ARG A 1 177 ? 46.676 20.320 -75.238 1.00 74.94 177 ARG A C 1
ATOM 1447 O O . ARG A 1 177 ? 46.547 19.251 -75.832 1.00 74.94 177 ARG A O 1
ATOM 1454 N N . GLU A 1 178 ? 45.737 20.821 -74.440 1.00 78.88 178 GLU A N 1
ATOM 1455 C CA . GLU A 1 178 ? 44.463 20.154 -74.163 1.00 78.88 178 GLU A CA 1
ATOM 1456 C C . GLU A 1 178 ? 43.398 20.467 -75.229 1.00 78.88 178 GLU A C 1
ATOM 1458 O O . GLU A 1 178 ? 43.169 21.634 -75.564 1.00 78.88 178 GLU A O 1
ATOM 1463 N N . ALA A 1 179 ? 42.667 19.451 -75.700 1.00 77.69 179 ALA A N 1
ATOM 1464 C CA . ALA A 1 179 ? 41.403 19.634 -76.415 1.00 77.69 179 ALA A CA 1
ATOM 1465 C C . ALA A 1 179 ? 40.244 19.097 -75.581 1.00 77.69 179 ALA A C 1
ATOM 1467 O O . ALA A 1 179 ? 40.273 17.975 -75.083 1.00 77.69 179 ALA A O 1
ATOM 1468 N N . ARG A 1 180 ? 39.200 19.907 -75.429 1.00 79.81 180 ARG A N 1
ATOM 1469 C CA . ARG A 1 180 ? 38.064 19.596 -74.561 1.00 79.81 180 ARG A CA 1
ATOM 1470 C C . ARG A 1 180 ? 36.813 19.404 -75.403 1.00 79.81 180 ARG A C 1
ATOM 1472 O O . ARG A 1 180 ? 36.506 20.246 -76.244 1.00 79.81 180 ARG A O 1
ATOM 1479 N N . ILE A 1 181 ? 36.086 18.324 -75.142 1.00 72.00 181 ILE A N 1
ATOM 1480 C CA . ILE A 1 181 ? 34.774 18.046 -75.722 1.00 72.00 181 ILE A CA 1
ATOM 1481 C C . ILE A 1 181 ? 33.775 18.015 -74.564 1.00 72.00 181 ILE A C 1
ATOM 1483 O O . ILE A 1 181 ? 33.867 17.176 -73.667 1.00 72.00 181 ILE A O 1
ATOM 1487 N N . SER A 1 182 ? 32.837 18.960 -74.567 1.00 67.00 182 SER A N 1
ATOM 1488 C CA . SER A 1 182 ? 31.716 19.015 -73.626 1.00 67.00 182 SER A CA 1
ATOM 1489 C C . SER A 1 182 ? 30.415 19.161 -74.417 1.00 67.00 182 SER A C 1
ATOM 1491 O O . SER A 1 182 ? 30.394 19.966 -75.352 1.00 67.00 182 SER A O 1
ATOM 1493 N N . PRO A 1 183 ? 29.346 18.430 -74.062 1.00 60.00 183 PRO A N 1
ATOM 1494 C CA . PRO A 1 183 ? 27.981 18.743 -74.480 1.00 60.00 183 PRO A CA 1
ATOM 1495 C C . PRO A 1 183 ? 27.378 19.919 -73.685 1.00 60.00 183 PRO A C 1
ATOM 1497 O O . PRO A 1 183 ? 27.825 20.192 -72.542 1.00 60.00 183 PRO A O 1
#

Organism: Glarea lozoyensis (strain ATCC 74030 / MF5533) (NCBI:txid1104152)

Secondary structure (DSSP, 8-state):
-----------HHHHHHHHHHHHHHHHHHHHHHHHHHHHHHHHHHHHHHHHHHHHHHHHHHHHHHHHHHHHHHHHHHHHHHHHHHHHHHHHHHHHHHHHHHHHHHHHHHHHHHHHHHHHHHHHHHHHHHHHHHHHHHHHHHHHHHHHHHHTEEEEE-SSTT-EEEEE-S-BTTBTT--EEE--

pLDDT: mean 88.01, std 13.75, range [34.12, 98.44]